Protein AF-A0A822B9I7-F1 (afdb_monomer_lite)

Foldseek 3Di:
DDDPVVVVVVVVVPPDPPPPPVQLCVLCVVVVHDLQDDDPVSCVVCVCLVPDDPVSVNVVSVVVSVVSSVVVVVD

Secondary structure (DSSP, 8-state):
----HHHHHHHHHTS-S---GGGHHHHHHHTT--SSS--HHHHHH-HHHHSS-HHHHHHHHHHHHHHHHHHHHT-

Radius of gyration: 15.53 Å; chains: 1; bounding box: 28×34×43 Å

pLDDT: mean 73.38, std 19.42, range [43.47, 96.25]

Sequence (75 aa):
MGDDGRHYQEFRARRVDGTSPDGLEDAAAQSRLTHDRMSAEESRLFPEICKGDIKRHKAFLIIRNNIVRKILIFK

Structure (mmCIF, N/CA/C/O backbone):
data_AF-A0A822B9I7-F1
#
_entry.id   AF-A0A822B9I7-F1
#
loop_
_atom_site.group_PDB
_atom_site.id
_atom_site.type_symbol
_atom_site.label_atom_id
_atom_site.label_alt_id
_atom_site.label_comp_id
_atom_site.label_asym_id
_atom_site.label_entity_id
_atom_site.label_seq_id
_atom_site.pdbx_PDB_ins_code
_atom_site.Cartn_x
_atom_site.Cartn_y
_atom_site.Cartn_z
_atom_site.occupancy
_atom_site.B_iso_or_equiv
_atom_site.auth_seq_id
_atom_site.auth_comp_id
_atom_site.auth_asym_id
_atom_site.auth_atom_id
_atom_site.pdbx_PDB_model_num
ATOM 1 N N .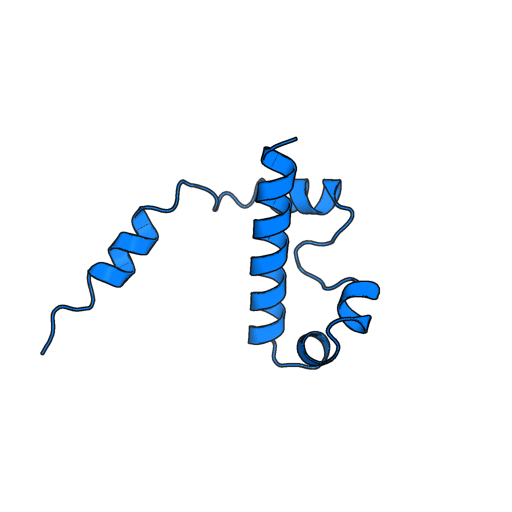 MET A 1 1 ? 15.523 -6.593 -34.800 1.00 47.19 1 MET A N 1
ATOM 2 C CA . MET A 1 1 ? 16.396 -6.221 -33.663 1.00 47.19 1 MET A CA 1
ATOM 3 C C . MET A 1 1 ? 16.866 -4.800 -33.927 1.00 47.19 1 MET A C 1
ATOM 5 O O . MET A 1 1 ? 17.472 -4.608 -34.963 1.00 47.19 1 MET A O 1
ATOM 9 N N . GLY A 1 2 ? 16.594 -3.749 -33.169 1.00 56.31 2 GLY A N 1
ATOM 10 C CA . GLY A 1 2 ? 15.814 -3.503 -31.961 1.00 56.31 2 GLY A CA 1
ATOM 11 C C . GLY A 1 2 ? 16.117 -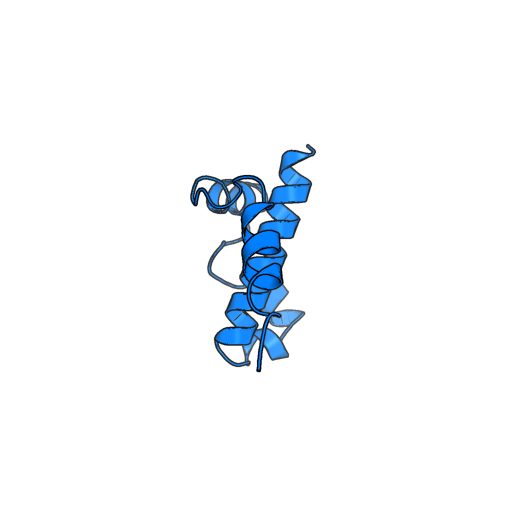2.044 -31.588 1.00 56.31 2 GLY A C 1
ATOM 12 O O . GLY A 1 2 ? 17.287 -1.726 -31.411 1.00 56.31 2 GLY A O 1
ATOM 13 N N . ASP A 1 3 ? 15.118 -1.162 -31.533 1.00 56.12 3 ASP A N 1
ATOM 14 C CA . ASP A 1 3 ? 15.302 0.239 -31.094 1.00 56.12 3 ASP A CA 1
ATOM 15 C C . ASP A 1 3 ? 14.073 0.755 -30.323 1.00 56.12 3 ASP A C 1
ATOM 17 O O . ASP A 1 3 ? 13.636 1.884 -30.491 1.00 56.12 3 ASP A O 1
ATOM 21 N N . ASP A 1 4 ? 13.513 -0.081 -29.441 1.00 56.88 4 ASP A N 1
ATOM 22 C CA . ASP A 1 4 ? 12.393 0.304 -28.559 1.00 56.88 4 ASP A CA 1
ATOM 23 C C . ASP A 1 4 ? 12.836 0.489 -27.092 1.00 56.88 4 ASP A C 1
ATOM 25 O O . ASP A 1 4 ? 12.027 0.688 -26.186 1.00 56.88 4 ASP A O 1
ATOM 29 N N . GLY A 1 5 ? 14.146 0.424 -26.822 1.00 52.16 5 GLY A N 1
ATOM 30 C CA . GLY A 1 5 ? 14.704 0.504 -25.466 1.00 52.16 5 GLY A CA 1
ATOM 31 C C . GLY A 1 5 ? 14.899 1.929 -24.934 1.00 52.16 5 GLY A C 1
ATOM 32 O O . GLY A 1 5 ? 15.013 2.122 -23.723 1.00 52.16 5 GLY A O 1
ATOM 33 N N . ARG A 1 6 ? 14.934 2.938 -25.813 1.00 54.62 6 ARG A N 1
ATOM 34 C CA . ARG A 1 6 ? 15.219 4.334 -25.428 1.00 54.62 6 ARG A CA 1
ATOM 35 C C . ARG A 1 6 ? 13.987 5.077 -24.919 1.00 54.62 6 ARG A C 1
ATOM 37 O O . ARG A 1 6 ? 14.102 5.903 -24.019 1.00 54.62 6 ARG A O 1
ATOM 44 N N . HIS A 1 7 ? 12.801 4.694 -25.382 1.00 49.75 7 HIS A N 1
ATOM 45 C CA . HIS A 1 7 ? 11.556 5.359 -24.999 1.00 49.75 7 HIS A CA 1
ATOM 46 C C . HIS A 1 7 ? 11.176 5.091 -23.530 1.00 49.75 7 HIS A C 1
ATOM 48 O O . HIS A 1 7 ? 10.753 5.999 -22.818 1.00 49.75 7 HIS A O 1
ATOM 54 N N . TYR A 1 8 ? 11.428 3.878 -23.017 1.00 46.56 8 TYR A N 1
ATOM 55 C CA . TYR A 1 8 ? 11.214 3.560 -21.595 1.00 46.56 8 TYR A CA 1
ATOM 56 C C . TYR A 1 8 ? 12.159 4.322 -20.654 1.00 46.56 8 TYR A C 1
ATOM 58 O O . TYR A 1 8 ? 11.777 4.653 -19.530 1.00 46.56 8 TYR A O 1
ATOM 66 N N . GLN A 1 9 ? 13.384 4.605 -21.101 1.00 46.12 9 GLN A N 1
ATOM 67 C CA . GLN A 1 9 ? 14.372 5.368 -20.331 1.00 46.12 9 GLN A CA 1
ATOM 68 C C . GLN A 1 9 ? 14.014 6.863 -20.316 1.00 46.12 9 GLN A C 1
ATOM 70 O O . GLN A 1 9 ? 14.118 7.521 -19.282 1.00 46.12 9 GLN A O 1
ATOM 75 N N . GLU A 1 10 ? 13.505 7.388 -21.430 1.00 48.03 10 GLU A N 1
ATOM 76 C CA . GLU A 1 10 ? 13.179 8.808 -21.582 1.00 48.03 10 GLU A CA 1
ATOM 77 C C . GLU A 1 10 ? 11.911 9.224 -20.810 1.00 48.03 10 GLU A C 1
ATOM 79 O O . GLU A 1 10 ? 11.883 10.286 -20.183 1.00 48.03 10 GLU A O 1
ATOM 84 N N . PHE A 1 11 ? 10.900 8.349 -20.707 1.00 44.00 11 PHE A N 1
ATOM 85 C CA . PHE A 1 11 ? 9.756 8.581 -19.806 1.00 44.00 11 PHE A CA 1
ATOM 86 C C . PHE A 1 11 ? 10.132 8.568 -18.321 1.00 44.00 11 PHE A C 1
ATOM 88 O O . PHE A 1 11 ? 9.439 9.178 -17.502 1.00 44.00 11 PHE A O 1
ATOM 95 N N . ARG A 1 12 ? 11.220 7.881 -17.954 1.00 50.81 12 ARG A N 1
ATOM 96 C CA . ARG A 1 12 ? 11.747 7.892 -16.586 1.00 50.81 12 ARG A CA 1
ATOM 97 C C . ARG A 1 12 ? 12.472 9.205 -16.276 1.00 50.81 12 ARG A C 1
ATOM 99 O O . ARG A 1 12 ? 12.397 9.654 -15.138 1.00 50.81 12 ARG A O 1
ATOM 106 N N . ALA A 1 13 ? 13.094 9.838 -17.273 1.00 43.56 13 ALA A N 1
ATOM 107 C CA . ALA A 1 13 ? 13.860 11.076 -17.117 1.00 43.56 13 ALA A CA 1
ATOM 108 C C . ALA A 1 13 ? 12.997 12.352 -17.019 1.00 43.56 13 ALA A C 1
ATOM 110 O O . ALA A 1 13 ? 13.456 13.357 -16.490 1.00 43.56 13 ALA A O 1
ATOM 111 N N . ARG A 1 14 ? 11.737 12.331 -17.485 1.00 45.00 14 ARG A N 1
ATOM 112 C CA . ARG A 1 14 ? 10.802 13.477 -17.374 1.00 45.00 14 ARG A CA 1
ATOM 113 C C . ARG A 1 14 ? 9.959 13.507 -16.100 1.00 45.00 14 ARG A C 1
ATOM 115 O O . ARG A 1 14 ? 9.136 14.409 -15.932 1.00 45.00 14 ARG A O 1
ATOM 122 N N . ARG A 1 15 ? 10.135 12.553 -15.183 1.00 52.22 15 ARG A N 1
ATOM 123 C CA . ARG A 1 15 ? 9.587 12.722 -13.836 1.00 52.22 15 ARG A CA 1
ATOM 124 C C . ARG A 1 15 ? 10.494 13.691 -13.100 1.00 52.22 15 ARG A C 1
ATOM 126 O O . ARG A 1 15 ? 11.519 13.282 -12.576 1.00 52.22 15 ARG A O 1
ATOM 133 N N . VAL A 1 16 ? 10.066 14.954 -13.101 1.00 48.81 16 VAL A N 1
ATOM 134 C CA . VAL A 1 16 ? 10.270 15.929 -12.023 1.00 48.81 16 VAL A CA 1
ATOM 135 C C . VAL A 1 16 ? 10.689 15.202 -10.753 1.00 48.81 16 VAL A C 1
ATOM 137 O O . VAL A 1 16 ? 9.951 14.321 -10.300 1.00 48.81 16 VAL A O 1
ATOM 140 N N . ASP A 1 17 ? 11.859 15.560 -10.236 1.00 45.34 17 ASP A N 1
ATOM 141 C CA . ASP A 1 17 ? 12.444 15.074 -8.993 1.00 45.34 17 ASP A CA 1
ATOM 142 C C . ASP A 1 17 ? 11.397 15.052 -7.867 1.00 45.34 17 ASP A C 1
ATOM 144 O O . ASP A 1 17 ? 11.136 16.024 -7.166 1.00 45.34 17 ASP A O 1
ATOM 148 N N . GLY A 1 18 ? 10.715 13.918 -7.743 1.00 47.19 18 GLY A N 1
ATOM 149 C CA . GLY A 1 18 ? 9.739 13.617 -6.697 1.00 47.19 18 GLY A CA 1
ATOM 150 C C . GLY A 1 18 ? 10.159 12.398 -5.886 1.00 47.19 18 GLY A C 1
ATOM 151 O O . GLY A 1 18 ? 9.366 11.878 -5.107 1.00 47.19 18 GLY A O 1
ATOM 152 N N . THR A 1 19 ? 11.384 11.924 -6.118 1.00 43.75 19 THR A N 1
ATOM 153 C CA . THR A 1 19 ? 11.996 10.752 -5.495 1.00 43.75 19 THR A CA 1
ATOM 154 C C . THR A 1 19 ? 12.917 11.103 -4.336 1.00 43.75 19 THR A C 1
ATOM 156 O O . THR A 1 19 ? 13.600 10.203 -3.853 1.00 43.75 19 THR A O 1
ATOM 159 N N . SER A 1 20 ? 12.950 12.354 -3.860 1.00 43.47 20 SER A N 1
ATOM 160 C CA . SER A 1 20 ? 13.516 12.587 -2.531 1.00 43.47 20 SER A CA 1
ATOM 161 C C . SER A 1 20 ? 12.657 11.811 -1.525 1.00 43.47 20 SER A C 1
ATOM 163 O O . SER A 1 20 ? 11.442 12.041 -1.477 1.00 43.47 20 SER A O 1
ATOM 165 N N . PRO A 1 21 ? 13.235 10.868 -0.760 1.00 51.03 21 PRO A N 1
ATOM 166 C CA . PRO A 1 21 ? 12.513 10.147 0.291 1.00 51.03 21 PRO A CA 1
ATOM 167 C C . PRO A 1 21 ? 11.870 11.107 1.312 1.00 51.03 21 PRO A C 1
ATOM 169 O O . PRO A 1 21 ? 10.830 10.782 1.883 1.00 51.03 21 PRO A O 1
ATOM 172 N N . ASP A 1 22 ? 12.402 12.328 1.410 1.00 55.06 22 ASP A N 1
ATOM 173 C CA . ASP A 1 22 ? 12.050 13.425 2.324 1.00 55.06 22 ASP A CA 1
ATOM 174 C C . ASP A 1 22 ? 10.633 14.014 2.198 1.00 55.06 22 ASP A C 1
ATOM 176 O O . ASP A 1 22 ? 10.367 15.086 2.718 1.00 55.06 22 ASP A O 1
ATOM 180 N N . GLY A 1 23 ? 9.689 13.388 1.496 1.00 58.09 23 GLY A N 1
ATOM 181 C CA . GLY A 1 23 ? 8.310 13.895 1.532 1.00 58.09 23 GLY A CA 1
ATOM 182 C C . GLY A 1 23 ? 7.223 12.885 1.212 1.00 58.09 23 GLY A C 1
ATOM 183 O O . GLY A 1 23 ? 6.098 13.277 0.894 1.00 58.09 23 GLY A O 1
ATOM 184 N N . LEU A 1 24 ? 7.548 11.592 1.246 1.00 57.88 24 LEU A N 1
ATOM 185 C CA . LEU A 1 24 ? 6.532 10.545 1.348 1.00 57.88 24 LEU A CA 1
ATOM 186 C C . LEU A 1 24 ? 6.139 10.337 2.813 1.00 57.88 24 LEU A C 1
ATOM 188 O O . LEU A 1 24 ? 4.957 10.160 3.091 1.00 57.88 24 LEU A O 1
ATOM 192 N N . GLU A 1 25 ? 7.103 10.424 3.733 1.00 62.12 25 GLU A N 1
ATOM 193 C CA . GLU A 1 25 ? 6.857 10.325 5.174 1.00 62.12 25 GLU A CA 1
ATOM 194 C C . GLU A 1 25 ? 6.001 11.488 5.680 1.00 62.12 25 GLU A C 1
ATOM 196 O O . GLU A 1 25 ? 4.984 11.243 6.324 1.00 62.12 25 GLU A O 1
ATOM 201 N N . ASP A 1 26 ? 6.317 12.727 5.290 1.00 61.44 26 ASP A N 1
ATOM 202 C CA . ASP A 1 26 ? 5.546 13.912 5.692 1.00 61.44 26 ASP A CA 1
ATOM 203 C C . ASP A 1 26 ? 4.108 13.885 5.166 1.00 61.44 26 ASP A C 1
ATOM 205 O O . ASP A 1 26 ? 3.157 14.183 5.889 1.00 61.44 26 ASP A O 1
ATOM 209 N N . ALA A 1 27 ? 3.921 13.466 3.913 1.00 61.81 27 ALA A N 1
ATOM 210 C CA . ALA A 1 27 ? 2.598 13.351 3.308 1.00 61.81 27 ALA A CA 1
ATOM 211 C C . ALA A 1 27 ? 1.767 12.226 3.958 1.00 61.81 27 ALA A C 1
ATOM 213 O O . ALA A 1 27 ? 0.561 12.369 4.193 1.00 61.81 27 ALA A O 1
ATOM 214 N N . ALA A 1 28 ? 2.412 11.103 4.282 1.00 62.59 28 ALA A N 1
ATOM 215 C CA . ALA A 1 28 ? 1.782 9.999 4.990 1.00 62.59 28 ALA A CA 1
ATOM 216 C C . ALA A 1 28 ? 1.407 10.412 6.428 1.00 62.59 28 ALA A C 1
ATOM 218 O O . ALA A 1 28 ? 0.258 10.225 6.832 1.00 62.59 28 ALA A O 1
ATOM 219 N N . ALA A 1 29 ? 2.308 11.088 7.149 1.00 61.38 29 ALA A N 1
ATOM 220 C CA . ALA A 1 29 ? 2.091 11.597 8.503 1.00 61.38 29 ALA A CA 1
ATOM 221 C C . ALA A 1 29 ? 0.955 12.632 8.571 1.00 61.38 29 ALA A C 1
ATOM 223 O O . ALA A 1 29 ? 0.074 12.520 9.426 1.00 61.38 29 ALA A O 1
ATOM 224 N N . GLN A 1 30 ? 0.898 13.580 7.630 1.00 66.38 30 GLN A N 1
ATOM 225 C CA . GLN A 1 30 ? -0.217 14.531 7.510 1.00 66.38 30 GLN A CA 1
ATOM 226 C C . GLN A 1 30 ? -1.557 13.830 7.239 1.00 66.38 30 GLN A C 1
ATOM 228 O O . GLN A 1 30 ? -2.600 14.261 7.733 1.00 66.38 30 GLN A O 1
ATOM 233 N N . SER A 1 31 ? -1.531 12.715 6.505 1.00 68.12 31 SER A N 1
ATOM 234 C CA . SER A 1 31 ? -2.712 11.878 6.251 1.00 68.12 31 SER A CA 1
ATOM 235 C C . SER A 1 31 ? -2.991 10.851 7.349 1.00 68.12 31 SER A C 1
ATOM 237 O O . SER A 1 31 ? -3.974 10.120 7.250 1.00 68.12 31 SER A O 1
ATOM 239 N N . ARG A 1 32 ? -2.151 10.785 8.394 1.00 77.25 32 ARG A N 1
ATOM 240 C CA . ARG A 1 32 ? -2.177 9.762 9.458 1.00 77.25 32 ARG A CA 1
ATOM 241 C C . ARG A 1 32 ? -2.106 8.323 8.928 1.00 77.25 32 ARG A C 1
ATOM 243 O O . ARG A 1 32 ? -2.597 7.398 9.572 1.00 77.25 32 ARG A O 1
ATOM 250 N N . LEU A 1 33 ? -1.502 8.135 7.759 1.00 81.69 33 LEU A N 1
ATOM 251 C CA . LEU A 1 33 ? -1.240 6.831 7.158 1.00 81.69 33 LEU A CA 1
ATOM 252 C C . LEU A 1 33 ? 0.247 6.498 7.299 1.00 81.69 33 LEU A C 1
ATOM 254 O O . LEU A 1 33 ? 1.096 7.383 7.333 1.00 81.69 33 LEU A O 1
ATOM 258 N N . THR A 1 34 ? 0.576 5.214 7.371 1.00 82.44 34 THR A N 1
ATOM 259 C CA . THR A 1 34 ? 1.965 4.743 7.298 1.00 82.44 34 THR A CA 1
ATOM 260 C C . THR A 1 34 ? 2.398 4.636 5.834 1.00 82.44 34 THR A C 1
ATOM 262 O O . THR A 1 34 ? 1.575 4.368 4.961 1.00 82.44 34 THR A O 1
ATOM 265 N N . HIS A 1 35 ? 3.675 4.875 5.523 1.00 83.06 35 HIS A N 1
ATOM 266 C CA . HIS A 1 35 ? 4.150 4.844 4.131 1.00 83.06 35 HIS A CA 1
ATOM 267 C C . HIS A 1 35 ? 4.469 3.416 3.647 1.00 83.06 35 HIS A C 1
ATOM 269 O O . HIS A 1 35 ? 4.406 3.135 2.449 1.00 83.06 35 HIS A O 1
ATOM 275 N N . ASP A 1 36 ? 4.814 2.520 4.571 1.00 87.25 36 ASP A N 1
ATOM 276 C CA . ASP A 1 36 ? 5.329 1.169 4.330 1.00 87.25 36 ASP A CA 1
ATOM 277 C C . ASP A 1 36 ? 4.319 0.059 4.654 1.00 87.25 36 ASP A C 1
ATOM 279 O O . ASP A 1 36 ? 4.576 -1.111 4.361 1.00 87.25 36 ASP A O 1
ATOM 283 N N . ARG A 1 37 ? 3.174 0.400 5.258 1.00 90.88 37 ARG A N 1
ATOM 284 C CA . ARG A 1 37 ? 2.161 -0.566 5.701 1.00 90.88 37 ARG A CA 1
ATOM 285 C C . ARG A 1 37 ? 0.756 -0.152 5.286 1.00 90.88 37 ARG A C 1
ATOM 287 O O . ARG A 1 37 ? 0.417 1.029 5.202 1.00 90.88 37 ARG A O 1
ATOM 294 N N . MET A 1 38 ? -0.078 -1.160 5.050 1.00 93.12 38 MET A N 1
ATOM 295 C CA . MET A 1 38 ? -1.519 -0.962 4.931 1.00 93.12 38 MET A CA 1
ATOM 296 C C . MET A 1 38 ? -2.130 -0.705 6.312 1.00 93.12 38 MET A C 1
ATOM 298 O O . MET A 1 38 ? -1.747 -1.338 7.297 1.00 93.12 38 MET A O 1
ATOM 302 N N . SER A 1 39 ? -3.096 0.206 6.384 1.00 92.81 39 SER A N 1
ATOM 303 C CA . SER A 1 39 ? -3.922 0.396 7.574 1.00 92.81 39 SER A CA 1
ATOM 304 C C . SER A 1 39 ? -4.920 -0.759 7.738 1.00 92.81 39 SER A C 1
ATOM 306 O O . SER A 1 39 ? -5.162 -1.543 6.812 1.00 92.81 39 SER A O 1
ATOM 308 N N . ALA A 1 40 ? -5.542 -0.866 8.914 1.00 91.44 40 ALA A N 1
ATOM 309 C CA . ALA A 1 40 ? -6.600 -1.851 9.152 1.00 91.44 40 ALA A CA 1
ATOM 310 C C . ALA A 1 40 ? -7.803 -1.647 8.209 1.00 91.44 40 ALA A C 1
ATOM 312 O O . ALA A 1 40 ? -8.402 -2.615 7.744 1.00 91.44 40 ALA A O 1
ATOM 313 N N . GLU A 1 41 ? -8.130 -0.394 7.886 1.00 93.00 41 GLU A N 1
ATOM 314 C CA . GLU A 1 41 ? -9.214 -0.059 6.964 1.00 93.00 41 GLU A CA 1
ATOM 315 C C . GLU A 1 41 ? -8.872 -0.439 5.522 1.00 93.00 41 GLU A C 1
ATOM 317 O O . GLU A 1 41 ? -9.673 -1.094 4.857 1.00 93.00 41 GLU A O 1
ATOM 322 N N . GLU A 1 42 ? -7.661 -0.122 5.059 1.00 94.12 42 GLU A N 1
ATOM 323 C CA . GLU A 1 42 ? -7.189 -0.538 3.735 1.00 94.12 42 GLU A CA 1
ATOM 324 C C . GLU A 1 42 ? -7.154 -2.064 3.622 1.00 94.12 42 GLU A C 1
ATOM 326 O O . GLU A 1 42 ? -7.544 -2.620 2.601 1.00 94.12 42 GLU A O 1
ATOM 331 N N . SER A 1 43 ? -6.752 -2.754 4.690 1.00 94.19 43 SER A N 1
ATOM 332 C CA . SER A 1 43 ? -6.741 -4.220 4.740 1.00 94.19 43 SER A CA 1
ATOM 333 C C . SER A 1 43 ? -8.152 -4.817 4.678 1.00 94.19 43 SER A C 1
ATOM 335 O O . SER A 1 43 ? -8.333 -5.919 4.160 1.00 94.19 43 SER A O 1
ATOM 337 N N . ARG A 1 44 ? -9.160 -4.091 5.182 1.00 96.06 44 ARG A N 1
ATOM 338 C CA . ARG A 1 44 ? -10.576 -4.476 5.106 1.00 96.06 44 ARG A CA 1
ATOM 339 C C . ARG A 1 44 ? -11.174 -4.220 3.720 1.00 96.06 44 ARG A C 1
ATOM 341 O O . ARG A 1 44 ? -11.987 -5.021 3.274 1.00 96.06 44 ARG A O 1
ATOM 348 N N . LEU A 1 45 ? -10.802 -3.115 3.070 1.00 96.12 45 LEU A N 1
ATOM 349 C CA . LEU A 1 45 ? -11.321 -2.710 1.755 1.00 96.12 45 LEU A CA 1
ATOM 350 C C . LEU A 1 45 ? -10.631 -3.424 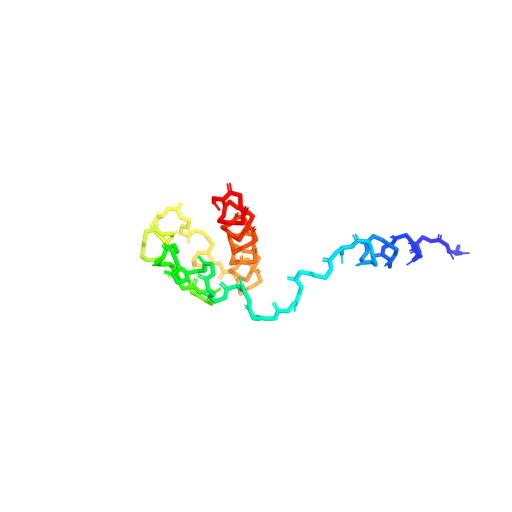0.587 1.00 96.12 45 LEU A C 1
ATOM 352 O O . LEU A 1 45 ? -11.276 -3.680 -0.423 1.00 96.12 45 LEU A O 1
ATOM 356 N N . PHE A 1 46 ? -9.351 -3.766 0.744 1.00 96.19 46 PHE A N 1
ATOM 357 C CA . PHE A 1 46 ? -8.527 -4.433 -0.268 1.00 96.19 46 PHE A CA 1
ATOM 358 C C . PHE A 1 46 ? -7.934 -5.751 0.268 1.00 96.19 46 PHE A C 1
ATOM 360 O O . PHE A 1 46 ? -6.704 -5.915 0.327 1.00 96.19 46 PHE A O 1
ATOM 367 N N . PRO A 1 47 ? -8.773 -6.709 0.707 1.00 95.12 47 PRO A N 1
ATOM 368 C CA . PRO A 1 47 ? -8.308 -7.952 1.319 1.00 95.12 47 PRO A CA 1
ATOM 369 C C . PRO A 1 47 ? -7.437 -8.798 0.375 1.00 95.12 47 PRO A C 1
ATOM 371 O O . PRO A 1 47 ? -6.541 -9.500 0.841 1.00 95.12 47 PRO A O 1
ATOM 374 N N . GLU A 1 48 ? -7.650 -8.722 -0.939 1.00 96.25 48 GLU A N 1
ATOM 375 C CA . GLU A 1 48 ? -6.863 -9.403 -1.973 1.00 96.25 48 GLU A CA 1
ATOM 376 C C . GLU A 1 48 ? -5.453 -8.827 -2.139 1.00 96.25 48 GLU A C 1
ATOM 378 O O . GLU A 1 48 ? -4.522 -9.558 -2.474 1.00 96.25 48 GLU A O 1
ATOM 383 N N . ILE A 1 49 ? -5.273 -7.533 -1.865 1.00 95.06 49 ILE A N 1
ATOM 384 C CA . ILE A 1 49 ? -3.959 -6.882 -1.863 1.00 95.06 49 ILE A CA 1
ATOM 385 C C . ILE A 1 49 ? -3.235 -7.198 -0.553 1.00 95.06 49 ILE A C 1
ATOM 387 O O . ILE A 1 49 ? -2.046 -7.518 -0.563 1.00 95.06 49 ILE A O 1
ATOM 391 N N . CYS A 1 50 ? -3.957 -7.162 0.572 1.00 91.75 50 CYS A N 1
ATOM 392 C CA . CYS A 1 50 ? -3.403 -7.474 1.888 1.00 91.75 50 CYS A CA 1
ATOM 393 C C . CYS A 1 50 ? -2.931 -8.933 1.993 1.00 91.75 50 CYS A C 1
ATOM 395 O O . CYS A 1 50 ? -1.872 -9.190 2.559 1.00 91.75 50 CYS A O 1
ATOM 397 N N . LYS A 1 51 ? -3.706 -9.884 1.453 1.00 91.44 51 LYS A N 1
ATOM 398 C CA . LYS A 1 51 ? -3.375 -11.323 1.430 1.00 91.44 51 LYS A CA 1
ATOM 399 C C . LYS A 1 51 ? -2.575 -11.742 0.191 1.00 91.44 51 LYS A C 1
ATOM 401 O O . LYS A 1 51 ? -2.222 -12.912 0.060 1.00 91.44 51 LYS A O 1
AT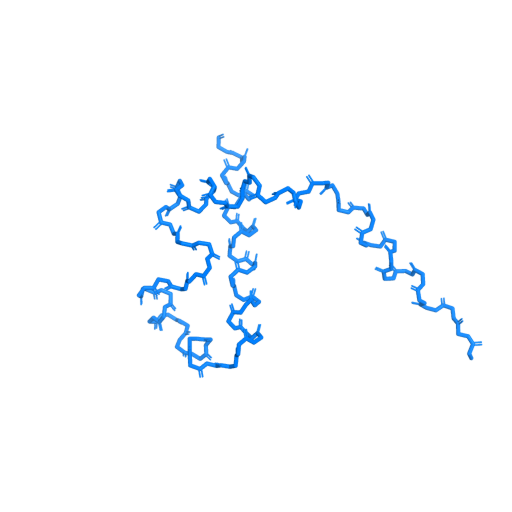OM 406 N N . GLY A 1 52 ? -2.359 -10.814 -0.738 1.00 87.44 52 GLY A N 1
ATOM 407 C CA . GLY A 1 52 ? -1.668 -11.049 -1.996 1.00 87.44 52 GLY A CA 1
ATOM 408 C C . GLY A 1 52 ? -0.152 -11.148 -1.845 1.00 87.44 52 GLY A C 1
ATOM 409 O O . GLY A 1 52 ? 0.415 -11.114 -0.755 1.00 87.44 52 GLY A O 1
ATOM 410 N N . ASP A 1 53 ? 0.527 -11.254 -2.980 1.00 93.19 53 ASP A N 1
ATOM 411 C CA . ASP A 1 53 ? 1.980 -11.262 -3.047 1.00 93.19 53 ASP A CA 1
ATOM 412 C C . ASP A 1 53 ? 2.586 -9.885 -2.727 1.00 93.19 53 ASP A C 1
ATOM 414 O O . ASP A 1 53 ? 1.996 -8.827 -2.967 1.00 93.19 53 ASP A O 1
ATOM 418 N N . ILE A 1 54 ? 3.834 -9.901 -2.248 1.00 93.06 54 ILE A N 1
ATOM 419 C CA . ILE A 1 54 ? 4.585 -8.705 -1.828 1.00 93.06 54 ILE A CA 1
ATOM 420 C C . ILE A 1 54 ? 4.613 -7.632 -2.929 1.00 93.06 54 ILE A C 1
ATOM 422 O O . ILE A 1 54 ? 4.604 -6.436 -2.636 1.00 93.06 54 ILE A O 1
ATOM 426 N N . LYS A 1 55 ? 4.631 -8.033 -4.207 1.00 93.81 55 LYS A N 1
ATOM 427 C CA . LYS A 1 55 ? 4.652 -7.101 -5.339 1.00 93.81 55 LYS A CA 1
ATOM 428 C C . LYS A 1 55 ? 3.366 -6.275 -5.422 1.00 93.81 55 LYS A C 1
ATOM 430 O O . LYS A 1 55 ? 3.456 -5.063 -5.615 1.00 93.81 55 LYS A O 1
ATOM 435 N N . ARG A 1 56 ? 2.193 -6.896 -5.246 1.00 94.12 56 ARG A N 1
ATOM 436 C CA . ARG A 1 56 ? 0.900 -6.191 -5.215 1.00 94.12 56 ARG A CA 1
ATOM 437 C C . ARG A 1 56 ? 0.800 -5.271 -4.006 1.00 94.12 56 ARG A C 1
ATOM 439 O O . ARG A 1 56 ? 0.401 -4.120 -4.165 1.00 94.12 56 ARG A O 1
ATOM 446 N N . HIS A 1 57 ? 1.258 -5.740 -2.846 1.00 93.44 57 HIS A N 1
ATOM 447 C CA . HIS A 1 57 ? 1.305 -4.929 -1.631 1.00 93.44 57 HIS A CA 1
ATOM 448 C C . HIS A 1 57 ? 2.151 -3.662 -1.838 1.00 93.44 57 HIS A C 1
ATOM 450 O O . HIS A 1 57 ? 1.678 -2.549 -1.631 1.00 93.44 57 HIS A O 1
ATOM 456 N N . LYS A 1 58 ? 3.376 -3.801 -2.364 1.00 91.56 58 LYS A N 1
ATOM 457 C CA . LYS A 1 58 ? 4.254 -2.658 -2.672 1.00 91.56 58 LYS A CA 1
ATOM 458 C C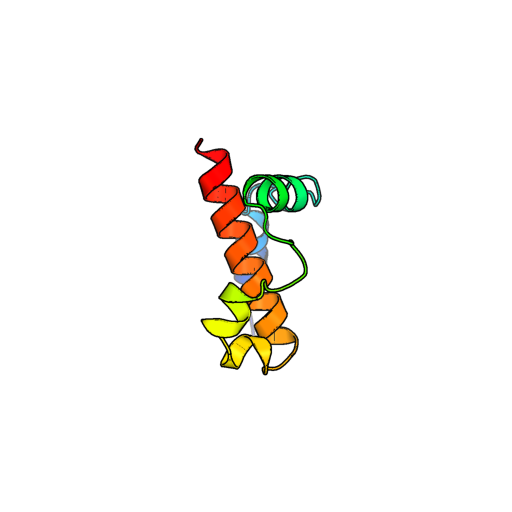 . LYS A 1 58 ? 3.662 -1.719 -3.723 1.00 91.56 58 LYS A C 1
ATOM 460 O O . LYS A 1 58 ? 3.762 -0.505 -3.571 1.00 91.56 58 LYS A O 1
ATOM 465 N N . ALA A 1 59 ? 3.047 -2.256 -4.777 1.00 94.38 59 ALA A N 1
ATOM 466 C CA . ALA A 1 59 ? 2.416 -1.439 -5.811 1.00 94.38 59 ALA A CA 1
ATOM 467 C C . ALA A 1 59 ? 1.287 -0.568 -5.237 1.00 94.38 59 ALA A C 1
ATOM 469 O O . ALA A 1 59 ? 1.218 0.620 -5.549 1.00 94.38 59 ALA A O 1
ATOM 470 N N . PHE A 1 60 ? 0.461 -1.131 -4.351 1.00 95.62 60 PHE A N 1
ATOM 471 C CA . PHE A 1 60 ? -0.592 -0.395 -3.654 1.00 95.62 60 PHE A CA 1
ATOM 472 C C . PHE A 1 60 ? -0.034 0.769 -2.828 1.00 95.62 60 PHE A C 1
ATOM 474 O O . PHE A 1 60 ? -0.479 1.905 -2.996 1.00 95.62 60 PHE A O 1
ATOM 481 N N . LEU A 1 61 ? 0.986 0.511 -2.000 1.00 92.50 61 LEU A N 1
ATOM 482 C CA . LEU A 1 61 ? 1.640 1.543 -1.185 1.00 92.50 61 LEU A CA 1
ATOM 483 C C . LEU A 1 61 ? 2.202 2.678 -2.049 1.00 92.50 61 LEU A C 1
ATOM 485 O O . LEU A 1 61 ? 1.965 3.850 -1.767 1.00 92.50 61 LEU A O 1
ATOM 489 N N . ILE A 1 62 ? 2.883 2.341 -3.150 1.00 92.38 62 ILE A N 1
ATOM 490 C CA . ILE A 1 62 ? 3.448 3.328 -4.079 1.00 92.38 62 ILE A CA 1
ATOM 491 C C . ILE A 1 62 ? 2.348 4.211 -4.677 1.00 92.38 62 ILE A C 1
ATOM 493 O O . ILE A 1 62 ? 2.505 5.431 -4.729 1.00 92.38 62 ILE A O 1
ATOM 497 N N . ILE A 1 63 ? 1.242 3.625 -5.140 1.00 93.62 63 ILE A N 1
ATOM 498 C CA . ILE A 1 63 ? 0.141 4.380 -5.753 1.00 93.62 63 ILE A CA 1
ATOM 499 C C . ILE A 1 63 ? -0.505 5.311 -4.721 1.00 93.62 63 ILE A C 1
ATOM 501 O O . ILE A 1 63 ? -0.603 6.515 -4.963 1.00 93.62 63 ILE A O 1
ATOM 505 N N . ARG A 1 64 ? -0.883 4.776 -3.555 1.00 93.75 64 ARG A N 1
ATOM 506 C CA . ARG A 1 64 ? -1.523 5.536 -2.473 1.00 93.75 64 ARG A CA 1
ATOM 507 C C . ARG A 1 64 ? -0.639 6.682 -1.985 1.00 93.75 64 ARG A C 1
ATOM 509 O O . ARG A 1 64 ? -1.115 7.813 -1.939 1.00 93.75 64 ARG A O 1
ATOM 516 N N . ASN A 1 65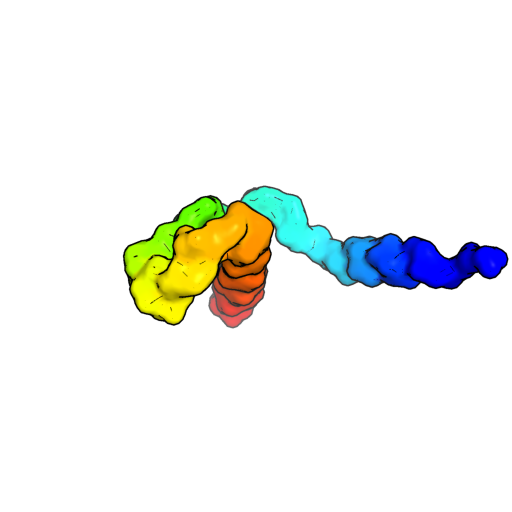 ? 0.647 6.441 -1.726 1.00 89.25 65 ASN A N 1
ATOM 517 C CA . ASN A 1 65 ? 1.557 7.491 -1.259 1.00 89.25 65 ASN A CA 1
ATOM 518 C C . ASN A 1 65 ? 1.747 8.602 -2.308 1.00 89.25 65 ASN A C 1
ATOM 520 O O . ASN A 1 65 ? 1.803 9.778 -1.956 1.00 89.25 65 ASN A O 1
ATOM 524 N N . ASN A 1 66 ? 1.787 8.262 -3.603 1.00 87.62 66 ASN A N 1
ATOM 525 C CA . ASN A 1 66 ? 1.874 9.261 -4.673 1.00 87.62 66 ASN A CA 1
ATOM 526 C C . ASN A 1 66 ? 0.602 10.111 -4.798 1.00 87.62 66 ASN A C 1
ATOM 528 O O . ASN A 1 66 ? 0.698 11.317 -5.027 1.00 87.62 66 ASN A O 1
ATOM 532 N N . ILE A 1 67 ? -0.579 9.501 -4.657 1.00 88.38 67 ILE A N 1
ATOM 533 C CA . ILE A 1 67 ? -1.861 10.222 -4.677 1.00 88.38 67 ILE A CA 1
ATOM 534 C C . ILE A 1 67 ? -1.943 11.167 -3.480 1.00 88.38 67 ILE A C 1
ATOM 536 O O . ILE A 1 67 ? -2.198 12.356 -3.658 1.00 88.38 67 ILE A O 1
ATOM 540 N N . VAL A 1 68 ? -1.664 10.655 -2.280 1.00 85.25 68 VAL A N 1
ATOM 541 C CA . VAL A 1 68 ? -1.669 11.427 -1.033 1.00 85.25 68 VAL A CA 1
ATOM 542 C C . VAL A 1 68 ? -0.713 12.614 -1.122 1.00 85.25 68 VAL A C 1
ATOM 544 O O . VAL A 1 68 ? -1.128 13.747 -0.895 1.00 85.25 68 VAL A O 1
ATOM 547 N N . ARG A 1 69 ? 0.535 12.384 -1.550 1.00 81.50 69 ARG A N 1
ATOM 548 C CA . ARG A 1 69 ? 1.519 13.452 -1.764 1.00 81.50 69 ARG A CA 1
ATOM 549 C C . ARG A 1 69 ? 1.001 14.512 -2.732 1.00 81.50 69 ARG A C 1
ATOM 551 O O . ARG A 1 69 ? 1.109 15.695 -2.441 1.00 81.50 69 ARG A O 1
ATOM 558 N N . LYS A 1 70 ? 0.420 14.114 -3.868 1.00 81.00 70 LYS A N 1
ATOM 559 C CA . LYS A 1 70 ? -0.137 15.074 -4.833 1.00 81.00 70 LYS A CA 1
ATOM 560 C C . LYS A 1 70 ? -1.268 15.895 -4.223 1.00 81.00 70 LYS A C 1
ATOM 562 O O . LYS A 1 70 ? -1.233 17.108 -4.344 1.00 81.00 70 LYS A O 1
ATOM 567 N N . ILE A 1 71 ? -2.228 15.262 -3.552 1.00 80.81 71 ILE A N 1
ATOM 568 C CA . ILE A 1 71 ? -3.367 15.960 -2.936 1.00 80.81 71 ILE A CA 1
ATOM 569 C C . ILE A 1 71 ? -2.901 16.937 -1.849 1.00 80.81 71 ILE A C 1
ATOM 571 O O . ILE A 1 71 ? -3.437 18.036 -1.757 1.00 80.81 71 ILE A O 1
ATOM 575 N N . LEU A 1 72 ? -1.909 16.554 -1.043 1.00 70.94 72 LEU A N 1
ATOM 576 C CA . LEU A 1 72 ? -1.395 17.395 0.039 1.00 70.94 72 LEU A CA 1
ATOM 577 C C . LEU A 1 72 ? -0.514 18.550 -0.444 1.00 70.94 72 LEU A C 1
ATOM 579 O O . LEU A 1 72 ? -0.519 19.595 0.188 1.00 70.94 72 LEU A O 1
ATOM 583 N N . ILE A 1 73 ? 0.190 18.406 -1.570 1.00 61.25 73 ILE A N 1
ATOM 584 C CA . ILE A 1 73 ? 0.951 19.511 -2.181 1.00 61.25 73 ILE A CA 1
ATOM 585 C C . ILE A 1 73 ? 0.024 20.609 -2.740 1.00 61.25 73 ILE A C 1
ATOM 587 O O . ILE A 1 73 ? 0.448 21.751 -2.875 1.00 61.25 73 ILE A O 1
ATOM 591 N N . PHE A 1 74 ? -1.234 20.289 -3.064 1.00 56.00 74 PHE A N 1
ATOM 592 C CA . PHE A 1 74 ? -2.223 21.263 -3.551 1.00 56.00 74 PHE A CA 1
ATOM 593 C C . PHE A 1 74 ? -3.081 21.896 -2.438 1.00 56.00 74 PHE A C 1
ATOM 595 O O . PHE A 1 74 ? -4.085 22.538 -2.753 1.00 56.00 74 PHE A O 1
ATOM 602 N N . LYS A 1 75 ? -2.731 21.699 -1.161 1.00 49.59 75 LYS A N 1
ATOM 603 C CA . LYS A 1 75 ? -3.388 22.345 -0.017 1.00 49.59 75 LYS A CA 1
ATOM 604 C C . LYS A 1 75 ? -2.619 23.553 0.493 1.00 49.59 75 LYS A C 1
ATOM 606 O O . LYS A 1 75 ? -1.375 23.537 0.408 1.00 49.59 75 LYS A O 1
#